Protein AF-A0A9P4A2R2-F1 (afdb_monomer_lite)

pLDDT: mean 76.62, std 9.25, range [52.16, 88.81]

Sequence (69 aa):
KKSKKFIVYMNGQVTKVKGSGKKQIEPGCEIIIPSKAKKKTNVGNLLAYATSFSSIGMMIASIANLIKK

Organism: NCBI:txid47678

Foldseek 3Di:
DAFFKWKQAPVRDIDTADDPNPVVDDPPIDIDGDDPPPPCPVVVVVVVVVVVVVVVVVVVVVVVVVVVD

Structure (mmCIF, N/CA/C/O backbone):
data_AF-A0A9P4A2R2-F1
#
_entry.id   AF-A0A9P4A2R2-F1
#
loop_
_atom_site.group_PDB
_atom_site.id
_atom_site.type_symbol
_atom_site.label_atom_id
_atom_site.label_alt_id
_atom_site.label_comp_id
_atom_site.label_asym_id
_atom_site.label_entity_id
_atom_site.label_seq_id
_atom_site.pdbx_PDB_ins_code
_atom_site.Cartn_x
_atom_site.Cartn_y
_atom_site.Cartn_z
_atom_site.occupancy
_atom_site.B_iso_or_equiv
_atom_site.auth_seq_id
_atom_site.auth_comp_id
_atom_site.auth_asym_id
_atom_site.auth_atom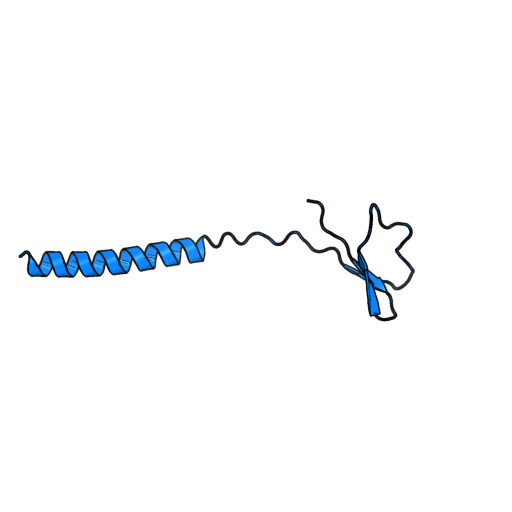_id
_atom_site.pdbx_PDB_model_num
ATOM 1 N N . LYS A 1 1 ? -0.587 5.812 13.951 1.00 52.16 1 LYS A N 1
ATOM 2 C CA . LYS A 1 1 ? -1.958 6.386 13.896 1.00 52.16 1 LYS A CA 1
ATOM 3 C C . LYS A 1 1 ? -2.967 5.232 13.911 1.00 52.16 1 LYS A C 1
ATOM 5 O O . LYS A 1 1 ? -2.837 4.357 13.062 1.00 52.16 1 LYS A O 1
ATOM 10 N N . LYS A 1 2 ? -3.856 5.146 14.915 1.00 55.19 2 LYS A N 1
ATOM 11 C CA . LYS A 1 2 ? -4.895 4.094 14.994 1.00 55.19 2 LYS A CA 1
ATOM 12 C C . LYS A 1 2 ? -5.798 4.170 13.751 1.00 55.19 2 LYS A C 1
ATOM 14 O O . LYS A 1 2 ? -6.048 5.272 13.259 1.00 55.19 2 LYS A O 1
ATOM 19 N N . SER A 1 3 ? -6.214 3.020 13.226 1.00 62.94 3 SER A N 1
ATOM 20 C CA . SER A 1 3 ? -7.064 2.908 12.037 1.00 62.94 3 SER A CA 1
ATOM 21 C C . SER A 1 3 ? -8.355 3.707 12.227 1.00 62.94 3 SER A C 1
ATOM 23 O O . SER A 1 3 ? -9.032 3.554 13.243 1.00 62.94 3 SER A O 1
ATOM 25 N N . LYS A 1 4 ? -8.676 4.592 11.276 1.00 75.88 4 LYS A N 1
ATOM 26 C CA . LYS A 1 4 ? -9.969 5.291 11.236 1.00 75.88 4 LYS A CA 1
ATOM 27 C C . LYS A 1 4 ? -11.031 4.219 10.969 1.00 75.88 4 LYS A C 1
ATOM 29 O O . LYS A 1 4 ? -10.940 3.589 9.929 1.00 75.88 4 LYS A O 1
ATOM 34 N N . LYS A 1 5 ? -11.963 3.970 11.890 1.00 83.62 5 LYS A N 1
ATOM 35 C CA . LYS A 1 5 ? -13.063 3.016 11.669 1.00 83.62 5 LYS A CA 1
ATOM 36 C C . LYS A 1 5 ? -14.239 3.748 11.022 1.00 83.62 5 LYS A C 1
ATOM 38 O O . LYS A 1 5 ? -14.433 4.933 11.306 1.00 83.62 5 LYS A O 1
ATOM 43 N N . PHE A 1 6 ? -15.005 3.048 10.203 1.00 86.06 6 PHE A N 1
ATOM 44 C CA . PHE A 1 6 ? -16.193 3.563 9.532 1.00 86.06 6 PHE A CA 1
ATOM 45 C C . PHE A 1 6 ? -17.387 2.663 9.859 1.00 86.06 6 PHE A C 1
ATOM 47 O O . PHE A 1 6 ? -17.211 1.467 10.068 1.00 86.06 6 PHE A O 1
ATOM 54 N N . ILE A 1 7 ? -18.573 3.249 9.955 1.00 86.19 7 ILE A N 1
ATOM 55 C CA . ILE A 1 7 ? -19.849 2.555 10.135 1.00 86.19 7 ILE A CA 1
ATOM 56 C C . ILE A 1 7 ? -20.690 2.890 8.915 1.00 86.19 7 ILE A C 1
ATOM 58 O O . ILE A 1 7 ? -20.821 4.066 8.575 1.00 86.19 7 ILE A O 1
ATOM 62 N N . VAL A 1 8 ? -21.222 1.862 8.270 1.00 87.38 8 VAL A N 1
ATOM 63 C CA . VAL A 1 8 ? -22.193 1.974 7.189 1.00 87.38 8 VAL A CA 1
ATOM 64 C C . VAL A 1 8 ? -23.550 1.583 7.757 1.00 87.38 8 VAL A C 1
ATOM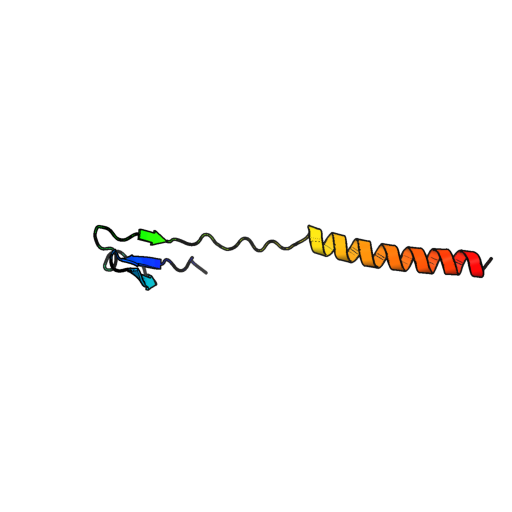 66 O O . VAL A 1 8 ? -23.715 0.476 8.264 1.00 87.38 8 VAL A O 1
ATOM 69 N N . TYR A 1 9 ? -24.499 2.508 7.727 1.00 86.75 9 TYR A N 1
ATOM 70 C CA . TYR A 1 9 ? -25.873 2.278 8.163 1.00 86.75 9 TYR A CA 1
ATOM 71 C C . TYR A 1 9 ? -26.678 1.609 7.045 1.00 86.75 9 TYR A C 1
ATOM 73 O O . TYR A 1 9 ? -26.330 1.713 5.869 1.00 86.75 9 TYR A O 1
ATOM 81 N N . MET A 1 10 ? -27.789 0.954 7.391 1.00 81.69 10 MET A N 1
ATOM 82 C CA . MET A 1 10 ? -28.632 0.235 6.419 1.00 81.69 10 MET A CA 1
ATOM 83 C C . MET A 1 10 ? -29.226 1.138 5.328 1.00 81.69 10 MET A C 1
ATOM 85 O O . MET A 1 10 ? -29.573 0.667 4.251 1.00 81.69 10 MET A O 1
ATOM 89 N N . ASN A 1 11 ? -29.311 2.444 5.583 1.00 79.94 11 ASN A N 1
ATOM 90 C CA . ASN A 1 11 ? -29.723 3.450 4.602 1.00 79.94 11 ASN A CA 1
ATOM 91 C C . ASN A 1 11 ? -28.586 3.885 3.650 1.00 79.94 11 ASN A C 1
ATOM 93 O O . ASN A 1 11 ? -28.764 4.823 2.878 1.00 79.94 11 ASN A O 1
ATOM 97 N N . GLY A 1 12 ? -27.406 3.262 3.739 1.00 79.12 12 GLY A N 1
ATOM 98 C CA . GLY A 1 12 ? -26.221 3.595 2.947 1.00 79.12 12 GLY A CA 1
ATOM 99 C C . GLY A 1 12 ? -25.399 4.775 3.479 1.00 79.12 12 GLY A C 1
ATOM 100 O O . GLY A 1 12 ? -24.393 5.138 2.868 1.00 79.12 12 GLY A O 1
ATOM 101 N N . GLN A 1 13 ? -25.773 5.385 4.609 1.00 84.88 13 GLN A N 1
ATOM 102 C CA . GLN A 1 13 ? -24.993 6.469 5.208 1.00 84.88 13 GLN A CA 1
ATOM 103 C C . GLN A 1 13 ? -23.669 5.935 5.771 1.00 84.88 13 GLN A C 1
ATOM 105 O O . GLN A 1 13 ? -23.639 4.904 6.437 1.00 84.88 13 GLN A O 1
ATOM 110 N N . VAL A 1 14 ? -22.570 6.666 5.558 1.00 85.19 14 VAL A N 1
ATOM 111 C CA . VAL A 1 14 ? -21.239 6.293 6.060 1.00 85.19 14 VAL A CA 1
ATOM 112 C C . VAL A 1 14 ? -20.751 7.319 7.080 1.00 85.19 14 VAL A C 1
ATOM 114 O O . VAL A 1 14 ? -20.511 8.476 6.741 1.00 85.19 14 VAL A O 1
ATOM 117 N N . THR A 1 15 ? -20.530 6.887 8.321 1.00 82.56 15 THR A N 1
ATOM 118 C CA . THR A 1 15 ? -19.992 7.726 9.403 1.00 82.56 15 THR A CA 1
ATOM 119 C C . THR A 1 15 ? -18.631 7.231 9.861 1.00 82.56 15 THR A C 1
ATOM 121 O O . THR A 1 15 ? -18.382 6.040 10.035 1.00 82.56 15 THR A O 1
ATOM 124 N N . LYS A 1 16 ? -17.717 8.168 10.119 1.00 81.62 16 LYS A N 1
ATOM 125 C CA . LYS A 1 16 ? -16.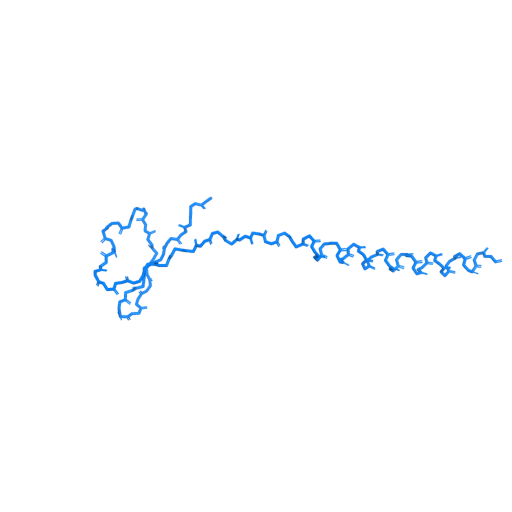430 7.865 10.746 1.00 81.62 16 LYS A CA 1
ATOM 126 C C . LYS A 1 16 ? -16.583 7.772 12.262 1.00 81.62 16 LYS A C 1
ATOM 128 O O . LYS A 1 16 ? -16.953 8.745 12.916 1.00 81.62 16 LYS A O 1
ATOM 133 N N . VAL A 1 17 ? -16.150 6.653 12.831 1.00 80.25 17 VAL A N 1
ATOM 134 C CA . VAL A 1 17 ? -16.198 6.428 14.276 1.00 80.25 17 VAL A CA 1
ATOM 135 C C . VAL A 1 17 ? -15.242 7.363 15.008 1.00 80.25 17 VAL A C 1
ATOM 137 O O . VAL A 1 17 ? -14.027 7.359 14.766 1.00 80.25 17 VAL A O 1
ATOM 140 N N . LYS A 1 18 ? -15.781 8.131 15.958 1.00 72.50 18 LYS A N 1
ATOM 141 C CA . LYS A 1 18 ? -14.993 8.946 16.893 1.00 72.50 18 LYS A CA 1
ATOM 142 C C . LYS A 1 18 ? -14.838 8.191 18.220 1.00 72.50 18 LYS A C 1
ATOM 144 O O . LYS A 1 18 ? -15.819 7.810 18.849 1.00 72.50 18 LYS A O 1
ATOM 149 N N . GLY A 1 19 ? -13.597 7.962 18.655 1.00 73.94 19 GLY A N 1
ATOM 150 C CA . GLY A 1 19 ? -13.310 7.271 19.920 1.00 73.94 19 GLY A CA 1
ATOM 151 C C . GLY A 1 19 ? -13.584 5.760 19.877 1.00 73.94 19 GLY A C 1
ATOM 152 O O . GLY A 1 19 ? -13.138 5.070 18.961 1.00 73.94 19 GLY A O 1
ATOM 153 N N . SER A 1 20 ? -14.272 5.233 20.895 1.00 67.62 20 SER A N 1
ATOM 154 C CA . SER A 1 20 ? -14.578 3.800 21.044 1.00 67.62 20 SER A CA 1
ATOM 155 C C . SER A 1 20 ? -15.781 3.324 20.221 1.00 67.62 20 SER A C 1
ATOM 157 O O . SER A 1 20 ? -15.956 2.120 20.070 1.00 67.62 20 SER A O 1
ATOM 159 N N . GLY A 1 21 ? -16.590 4.235 19.665 1.00 70.81 21 GLY A N 1
ATOM 160 C CA . GLY A 1 21 ? -17.704 3.915 18.761 1.00 70.81 21 GLY A CA 1
ATOM 161 C C . GLY A 1 21 ? -18.945 3.293 19.393 1.00 70.81 21 GLY A C 1
ATOM 162 O O . GLY A 1 21 ? -19.942 3.143 18.703 1.00 70.81 21 GLY A O 1
ATOM 163 N N . LYS A 1 22 ? -18.937 3.006 20.700 1.00 69.38 22 LYS A N 1
ATOM 164 C CA . LYS A 1 22 ? -20.026 2.301 21.402 1.00 69.38 22 LYS A CA 1
ATOM 165 C C . LYS A 1 22 ? -21.404 2.977 21.280 1.00 69.38 22 LYS A C 1
ATOM 167 O O . LYS A 1 22 ? -22.408 2.289 21.335 1.00 69.38 22 LYS A O 1
ATOM 172 N N . LYS A 1 23 ? -21.448 4.306 21.113 1.00 70.75 23 LYS A N 1
ATOM 173 C CA . LYS A 1 23 ? -22.694 5.084 20.949 1.00 70.75 23 LYS A CA 1
ATOM 174 C C . LYS A 1 23 ? -23.184 5.219 19.499 1.00 70.75 23 LYS A C 1
ATOM 176 O O . LYS A 1 23 ? -24.275 5.721 19.303 1.00 70.75 23 LYS A O 1
ATOM 181 N N . GLN A 1 24 ? -22.367 4.869 18.504 1.00 70.62 24 GLN A N 1
ATOM 182 C CA . GLN A 1 24 ? -22.660 5.113 17.077 1.00 70.62 24 GLN A CA 1
ATOM 183 C C . GLN A 1 24 ? -23.008 3.826 16.319 1.00 70.62 24 GLN A C 1
ATOM 185 O O . GLN A 1 24 ? -23.336 3.883 15.139 1.00 70.62 24 GLN A O 1
ATOM 190 N N . ILE A 1 25 ? -22.878 2.674 16.982 1.00 74.00 25 ILE A N 1
ATOM 191 C CA . ILE A 1 25 ? -23.182 1.362 16.420 1.00 74.00 25 ILE A CA 1
ATOM 192 C C . ILE A 1 25 ? -24.659 1.100 16.673 1.00 74.00 25 ILE A C 1
ATOM 194 O O . ILE A 1 25 ? -25.074 0.971 17.824 1.00 74.00 25 ILE A O 1
ATOM 198 N N . GLU A 1 26 ? -25.423 1.024 15.595 1.00 74.19 26 GLU A N 1
ATOM 199 C CA . GLU A 1 26 ? -26.823 0.623 15.621 1.00 74.19 26 GLU A CA 1
ATOM 200 C C . GLU A 1 26 ? -26.946 -0.827 15.121 1.00 74.19 26 GLU A C 1
ATOM 202 O O . GLU A 1 26 ? -26.080 -1.302 14.372 1.00 74.19 26 GLU A O 1
ATOM 207 N N . PRO A 1 27 ? -27.985 -1.566 15.547 1.00 77.88 27 PRO A N 1
ATOM 208 C CA . PRO A 1 27 ? -28.268 -2.892 15.011 1.00 77.88 27 PRO A CA 1
ATOM 209 C C . PRO A 1 27 ? -28.460 -2.828 13.491 1.00 77.88 27 PRO A C 1
ATOM 211 O O . PRO A 1 27 ? -29.214 -1.999 12.995 1.00 77.88 27 PRO A O 1
ATOM 214 N N . GLY A 1 28 ? -27.773 -3.702 12.756 1.00 77.12 28 GLY A N 1
ATOM 215 C CA . GLY A 1 28 ? -27.853 -3.753 11.291 1.00 77.12 28 GLY A CA 1
ATOM 216 C C . GLY A 1 28 ? -26.816 -2.905 10.549 1.00 77.12 28 GLY A C 1
ATOM 217 O O . GLY A 1 28 ? -26.751 -2.977 9.326 1.00 77.12 28 GLY A O 1
ATOM 218 N N . CYS A 1 29 ? -25.966 -2.146 11.247 1.00 82.00 29 CYS A N 1
ATOM 219 C CA . CYS A 1 29 ? -24.865 -1.427 10.606 1.00 82.00 29 CYS A CA 1
ATOM 220 C C . CYS A 1 29 ? -23.649 -2.322 10.337 1.00 82.00 29 CYS A C 1
ATOM 222 O O . CYS A 1 29 ? -23.276 -3.160 11.160 1.00 82.00 29 CYS A O 1
ATOM 224 N N . GLU A 1 30 ? -22.955 -2.068 9.230 1.00 83.19 30 GLU A N 1
ATOM 225 C CA . GLU A 1 30 ? -21.692 -2.718 8.888 1.00 83.19 30 GLU A CA 1
ATOM 226 C C . GLU A 1 30 ? -20.508 -1.876 9.383 1.00 83.19 30 GLU A C 1
ATOM 228 O O . GLU A 1 30 ? -20.378 -0.689 9.077 1.00 83.19 30 GLU A O 1
ATOM 233 N N . ILE A 1 31 ? -19.619 -2.480 10.174 1.00 85.88 31 ILE A N 1
ATOM 234 C CA . ILE A 1 31 ? -18.454 -1.786 10.732 1.00 85.88 31 ILE A CA 1
ATOM 235 C C . ILE A 1 31 ? -17.220 -2.120 9.900 1.00 85.88 31 ILE A C 1
ATOM 237 O O . ILE A 1 31 ? -16.641 -3.199 10.013 1.00 85.88 31 ILE A O 1
ATOM 241 N N . ILE A 1 32 ? -16.743 -1.144 9.134 1.00 82.31 32 ILE A N 1
ATOM 242 C CA . ILE A 1 32 ? -15.544 -1.276 8.313 1.00 82.31 32 ILE A CA 1
ATOM 243 C C . ILE A 1 32 ? -14.339 -0.776 9.110 1.00 82.31 32 ILE A C 1
ATOM 245 O O . ILE A 1 32 ? -14.161 0.421 9.373 1.00 82.31 32 ILE A O 1
ATOM 249 N N . ILE A 1 33 ? -13.462 -1.705 9.488 1.00 84.56 33 ILE A N 1
ATOM 250 C CA . ILE A 1 33 ? -12.176 -1.396 10.115 1.00 84.56 33 ILE A CA 1
ATOM 251 C C . ILE A 1 33 ? -11.084 -1.579 9.059 1.00 84.56 33 ILE A C 1
ATOM 253 O O . ILE A 1 33 ? -10.661 -2.707 8.811 1.00 84.56 33 ILE A O 1
ATOM 257 N N . PRO A 1 34 ? -10.574 -0.499 8.442 1.00 78.88 34 PRO A N 1
ATOM 258 C CA . PRO A 1 34 ? -9.476 -0.634 7.507 1.00 78.88 34 PRO A CA 1
ATOM 259 C C . PRO A 1 34 ? -8.235 -1.127 8.251 1.00 78.88 34 PRO A C 1
ATOM 261 O O . PRO A 1 34 ? -7.796 -0.557 9.263 1.00 78.88 34 PRO A O 1
ATOM 264 N N . SER A 1 35 ? -7.639 -2.191 7.724 1.00 75.88 35 SER A N 1
ATOM 265 C CA . SER A 1 35 ? -6.286 -2.572 8.098 1.00 75.88 35 SER A CA 1
ATOM 266 C C . SER A 1 35 ? -5.325 -1.451 7.679 1.00 75.88 35 SER A C 1
ATOM 268 O O . SER A 1 35 ? -5.604 -0.668 6.765 1.00 75.88 35 SER A O 1
ATOM 270 N N . LYS A 1 36 ? -4.194 -1.296 8.382 1.00 69.19 36 LYS A N 1
ATOM 271 C CA . LYS A 1 36 ? -3.178 -0.336 7.930 1.00 69.19 36 LYS A CA 1
ATOM 272 C C . LYS A 1 36 ? -2.774 -0.751 6.519 1.00 69.19 36 LYS A C 1
ATOM 274 O O . LYS A 1 36 ? -2.354 -1.893 6.341 1.00 69.19 36 LYS A O 1
ATOM 279 N N . ALA A 1 37 ? -2.854 0.172 5.559 1.00 67.19 37 ALA A N 1
ATOM 280 C CA . ALA A 1 37 ? -2.243 -0.034 4.256 1.00 67.19 37 ALA A CA 1
ATOM 281 C C . ALA A 1 37 ? -0.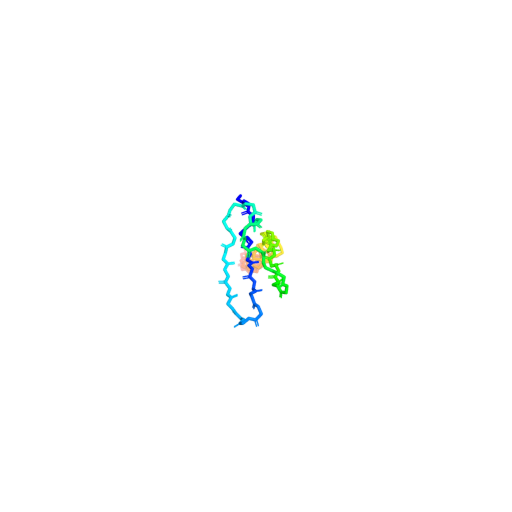786 -0.424 4.511 1.00 67.19 37 ALA A C 1
ATOM 283 O O . ALA A 1 37 ? -0.009 0.372 5.053 1.00 67.19 37 ALA A O 1
ATOM 284 N N . LYS A 1 38 ? -0.437 -1.682 4.217 1.00 62.88 38 LYS A N 1
ATOM 285 C CA . LYS A 1 38 ? 0.960 -2.094 4.227 1.00 62.88 38 LYS A CA 1
ATOM 286 C C . LYS A 1 38 ? 1.622 -1.153 3.234 1.00 62.88 38 LYS A C 1
ATOM 288 O O . LYS A 1 38 ? 1.243 -1.154 2.063 1.00 62.88 38 LYS A O 1
ATOM 293 N N . LYS A 1 39 ? 2.546 -0.305 3.700 1.00 60.47 39 LYS A N 1
ATOM 294 C CA . LYS A 1 39 ? 3.465 0.373 2.792 1.00 60.47 39 LYS A CA 1
ATOM 295 C C . LYS A 1 39 ? 4.165 -0.768 2.069 1.00 60.47 39 LYS A C 1
ATOM 297 O O . LYS A 1 39 ? 5.065 -1.384 2.630 1.00 60.47 39 LYS A O 1
ATOM 302 N N . LYS A 1 40 ? 3.691 -1.115 0.872 1.00 60.28 40 LYS A N 1
ATOM 303 C CA . LYS A 1 40 ? 4.460 -1.897 -0.080 1.00 60.28 40 LYS A CA 1
ATOM 304 C C . LYS A 1 40 ? 5.588 -0.960 -0.483 1.00 60.28 40 LYS A C 1
ATOM 306 O O . LYS A 1 40 ? 5.505 -0.290 -1.503 1.00 60.28 40 LYS A O 1
ATOM 311 N N . THR A 1 41 ? 6.582 -0.807 0.396 1.00 59.81 41 THR A N 1
ATOM 312 C CA . THR A 1 41 ? 7.887 -0.307 -0.004 1.00 59.81 41 THR A CA 1
ATOM 313 C C . THR A 1 41 ? 8.283 -1.268 -1.090 1.00 59.81 41 THR A C 1
ATOM 315 O O . THR A 1 41 ? 8.455 -2.462 -0.848 1.00 59.81 41 THR A O 1
ATOM 318 N N . ASN A 1 42 ? 8.204 -0.771 -2.310 1.00 63.72 42 ASN A N 1
ATOM 319 C CA . ASN A 1 42 ? 8.233 -1.586 -3.489 1.00 63.72 42 ASN A CA 1
ATOM 320 C C . ASN A 1 42 ? 9.695 -1.934 -3.748 1.00 63.72 42 ASN A C 1
ATOM 322 O O . ASN A 1 42 ? 10.296 -1.407 -4.666 1.00 63.72 42 ASN A O 1
ATOM 326 N N . VAL A 1 43 ? 10.294 -2.732 -2.856 1.00 65.12 43 VAL A N 1
ATOM 327 C CA . VAL A 1 43 ? 11.678 -3.200 -2.967 1.00 65.12 43 VAL A CA 1
ATOM 328 C C . VAL A 1 43 ? 11.845 -3.902 -4.310 1.00 65.12 43 VAL A C 1
ATOM 330 O O . VAL A 1 43 ? 12.869 -3.719 -4.941 1.00 65.12 43 VAL A O 1
ATOM 333 N N . GLY A 1 44 ? 10.798 -4.582 -4.797 1.00 69.69 44 GLY A N 1
ATOM 334 C CA . GLY A 1 44 ? 10.723 -5.110 -6.159 1.00 69.69 44 GLY A CA 1
ATOM 335 C C . GLY A 1 44 ? 10.863 -4.033 -7.237 1.00 69.69 44 GLY A C 1
ATOM 336 O O . GLY A 1 44 ? 11.720 -4.170 -8.097 1.00 69.69 44 GLY A O 1
ATOM 337 N N . ASN A 1 45 ? 10.102 -2.936 -7.182 1.00 65.56 45 ASN A N 1
ATOM 338 C CA . ASN A 1 45 ? 10.257 -1.845 -8.150 1.00 65.56 45 ASN A CA 1
ATOM 339 C C . ASN A 1 45 ? 11.557 -1.064 -7.947 1.00 65.56 45 ASN A C 1
ATOM 341 O O . ASN A 1 45 ? 12.153 -0.676 -8.933 1.00 65.56 45 ASN A O 1
ATOM 345 N N . LEU A 1 46 ? 12.019 -0.821 -6.718 1.00 71.38 46 LEU A N 1
ATOM 346 C CA . LEU A 1 46 ? 13.295 -0.145 -6.462 1.00 71.38 46 LEU A CA 1
ATOM 347 C C . LEU A 1 46 ? 14.461 -0.978 -6.997 1.00 71.38 46 LEU A C 1
ATOM 349 O O . LEU A 1 46 ? 15.343 -0.433 -7.647 1.00 71.38 46 LEU A O 1
ATOM 353 N N . LEU A 1 47 ? 14.428 -2.293 -6.770 1.00 78.81 47 LEU A N 1
ATOM 354 C CA . LEU A 1 47 ? 15.369 -3.237 -7.352 1.00 78.81 47 LEU A CA 1
ATOM 355 C C . LEU A 1 47 ? 15.243 -3.234 -8.876 1.00 78.81 47 LEU A C 1
ATOM 357 O O . LEU A 1 47 ? 16.250 -3.075 -9.540 1.00 78.81 47 LEU A O 1
ATOM 361 N N . ALA A 1 48 ? 14.033 -3.302 -9.438 1.00 76.44 48 ALA A N 1
ATOM 362 C CA . ALA A 1 48 ? 13.819 -3.251 -10.885 1.00 76.44 48 ALA A CA 1
ATOM 363 C C . ALA A 1 48 ? 14.309 -1.934 -11.518 1.00 76.44 48 ALA A C 1
ATOM 365 O O . ALA A 1 48 ? 14.897 -1.954 -12.599 1.00 76.44 48 ALA A O 1
ATOM 366 N N . TYR A 1 49 ? 14.126 -0.795 -10.844 1.00 76.81 49 TYR A N 1
ATOM 367 C CA . TYR A 1 49 ? 14.656 0.501 -11.271 1.00 76.81 49 TYR A CA 1
ATOM 368 C C . TYR A 1 49 ? 16.183 0.540 -11.165 1.00 76.81 49 TYR A C 1
ATOM 370 O O . TYR A 1 49 ? 16.839 1.003 -12.096 1.00 76.81 49 TYR A O 1
ATOM 378 N N . ALA A 1 50 ? 16.758 -0.002 -10.088 1.00 75.50 50 ALA A N 1
ATOM 379 C CA . ALA A 1 50 ? 18.203 -0.136 -9.940 1.00 75.50 50 ALA A CA 1
ATOM 380 C C . ALA A 1 50 ? 18.798 -1.046 -11.029 1.00 75.50 50 ALA A C 1
ATOM 382 O O . ALA A 1 50 ? 19.786 -0.672 -11.655 1.00 75.50 50 ALA A O 1
ATOM 383 N N . THR A 1 51 ? 18.156 -2.183 -11.321 1.00 79.06 51 THR A N 1
ATOM 384 C CA . THR A 1 51 ? 18.553 -3.128 -12.373 1.00 79.06 51 THR A CA 1
ATOM 385 C C . THR A 1 51 ? 18.465 -2.496 -13.763 1.00 79.06 51 THR A C 1
ATOM 387 O O . THR A 1 51 ? 19.366 -2.673 -14.581 1.00 79.06 51 THR A O 1
ATOM 390 N N . SER A 1 52 ? 17.417 -1.712 -14.031 1.00 81.12 52 SER A N 1
ATOM 391 C CA . SER A 1 52 ? 17.256 -1.003 -15.308 1.00 81.12 52 SER A CA 1
ATOM 392 C C . SER A 1 52 ? 18.352 0.050 -15.506 1.00 81.12 52 SER A C 1
ATOM 394 O O . SER A 1 52 ? 18.966 0.107 -16.570 1.00 81.12 52 SER A O 1
ATOM 396 N N . PHE A 1 53 ? 18.668 0.830 -14.465 1.00 80.81 53 PHE A N 1
ATOM 397 C CA . PHE A 1 53 ? 19.763 1.803 -14.505 1.00 80.81 53 PHE A CA 1
ATOM 398 C C . PHE A 1 53 ? 21.133 1.124 -14.664 1.00 80.81 53 PHE A C 1
ATOM 400 O O . PHE A 1 53 ? 21.943 1.557 -15.484 1.00 80.81 53 PHE A O 1
ATOM 407 N N . SER A 1 54 ? 21.376 0.014 -13.956 1.00 79.25 54 SER A N 1
ATOM 408 C CA . SER A 1 54 ? 22.610 -0.761 -14.113 1.00 79.25 54 SER A CA 1
ATOM 409 C C . SER A 1 54 ? 22.739 -1.389 -15.499 1.00 79.25 54 SER A C 1
ATOM 411 O O . SER A 1 54 ? 23.836 -1.400 -16.046 1.00 79.25 54 SER A O 1
ATOM 413 N N . SER A 1 55 ? 21.641 -1.864 -16.100 1.00 84.50 55 SER A N 1
ATOM 414 C CA . SER A 1 55 ? 21.658 -2.457 -17.443 1.00 84.50 55 SER A CA 1
ATOM 415 C C . SER A 1 55 ? 22.040 -1.429 -18.505 1.00 84.50 55 SER A C 1
ATOM 417 O O . SER A 1 55 ? 22.836 -1.731 -19.390 1.00 84.50 55 SER A O 1
ATOM 419 N N . ILE A 1 56 ? 21.514 -0.205 -18.407 1.00 86.38 56 ILE A N 1
ATOM 420 C CA . ILE A 1 56 ? 21.868 0.889 -19.322 1.00 86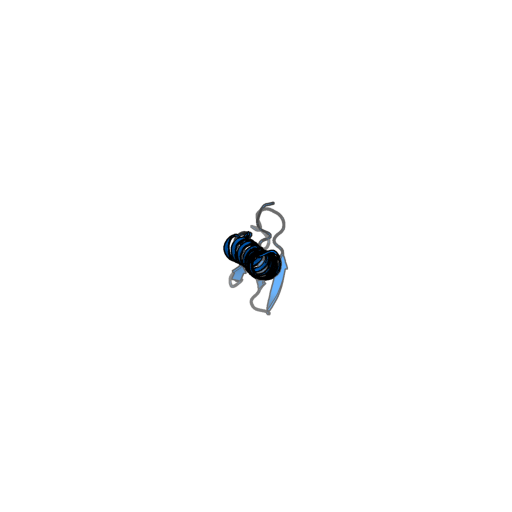.38 56 ILE A CA 1
ATOM 421 C C . ILE A 1 56 ? 23.334 1.292 -19.125 1.00 86.38 56 ILE A C 1
ATOM 423 O O . ILE A 1 56 ? 24.075 1.415 -20.098 1.00 86.38 56 ILE A O 1
ATOM 427 N N . GLY A 1 57 ? 23.778 1.439 -17.872 1.00 84.50 57 GLY A N 1
ATOM 428 C CA . GLY A 1 57 ? 25.174 1.750 -17.559 1.00 84.50 57 GLY A CA 1
ATOM 429 C C . GLY A 1 57 ? 26.144 0.686 -18.075 1.00 84.50 57 GLY A C 1
ATOM 430 O O . GLY A 1 57 ? 27.173 1.025 -18.654 1.00 84.50 57 GLY A O 1
ATOM 431 N N . MET A 1 58 ? 25.787 -0.594 -17.939 1.00 87.94 58 MET A N 1
ATOM 432 C CA . MET A 1 58 ? 26.551 -1.709 -18.497 1.00 87.94 58 MET A CA 1
ATOM 433 C C . MET A 1 58 ? 26.579 -1.675 -20.022 1.00 87.94 58 MET A C 1
ATOM 435 O O . MET A 1 58 ? 27.655 -1.826 -20.580 1.00 87.94 58 MET A O 1
ATOM 439 N N . MET A 1 59 ? 25.458 -1.421 -20.704 1.00 88.81 59 MET A N 1
ATOM 440 C CA . MET A 1 59 ? 25.443 -1.307 -22.170 1.00 88.81 59 MET A CA 1
ATOM 441 C C . MET A 1 59 ? 26.362 -0.186 -22.664 1.00 88.81 59 MET A C 1
ATOM 443 O O . MET A 1 59 ? 27.157 -0.402 -23.577 1.00 88.81 59 MET A O 1
ATOM 447 N N . ILE A 1 60 ? 26.304 0.990 -22.034 1.00 85.75 60 ILE A N 1
ATOM 448 C CA . ILE A 1 60 ? 27.179 2.120 -22.374 1.00 85.75 60 ILE A CA 1
ATOM 449 C C . ILE A 1 60 ? 28.641 1.769 -22.082 1.00 85.75 60 ILE A C 1
ATOM 451 O O . ILE A 1 60 ? 29.504 2.018 -22.918 1.00 85.75 60 ILE A O 1
ATOM 45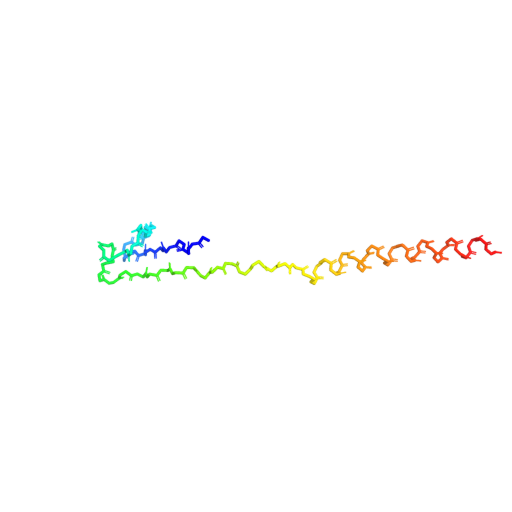5 N N . ALA A 1 61 ? 28.928 1.156 -20.931 1.00 83.81 61 ALA A N 1
ATOM 456 C CA . ALA A 1 61 ? 30.274 0.721 -20.575 1.00 83.81 61 ALA A CA 1
ATOM 457 C C . ALA A 1 61 ? 30.811 -0.338 -21.547 1.00 83.81 61 ALA A C 1
ATOM 459 O O . ALA A 1 61 ? 31.969 -0.265 -21.943 1.00 83.81 61 ALA A O 1
ATOM 460 N N . SER A 1 62 ? 29.978 -1.288 -21.977 1.00 88.06 62 SER A N 1
ATOM 461 C CA . SER A 1 62 ? 30.326 -2.291 -22.981 1.00 88.06 62 SER A CA 1
ATOM 462 C C . SER A 1 62 ? 30.652 -1.640 -24.320 1.00 88.06 62 SER A C 1
ATOM 464 O O . SER A 1 62 ? 31.698 -1.935 -24.884 1.00 88.06 62 SER A O 1
ATOM 466 N N . ILE A 1 63 ? 29.819 -0.712 -24.801 1.00 88.00 63 ILE A N 1
ATOM 467 C CA . ILE A 1 63 ? 30.072 0.027 -26.048 1.00 88.00 63 ILE A CA 1
ATOM 468 C C . ILE A 1 63 ? 31.356 0.852 -25.934 1.00 88.00 63 ILE A C 1
ATOM 470 O O . ILE A 1 63 ? 32.208 0.798 -26.815 1.00 88.00 63 ILE A O 1
ATOM 474 N N . ALA A 1 64 ? 31.547 1.566 -24.827 1.00 83.50 64 ALA A N 1
ATOM 475 C CA . ALA A 1 64 ? 32.753 2.349 -24.595 1.00 83.50 64 ALA A CA 1
ATOM 476 C C . ALA A 1 64 ? 34.007 1.466 -24.550 1.00 83.50 64 ALA A C 1
ATOM 478 O O . ALA A 1 64 ? 35.039 1.844 -25.092 1.00 83.50 64 ALA A O 1
ATOM 479 N N . ASN A 1 65 ? 33.925 0.276 -23.952 1.00 87.12 65 ASN A N 1
ATOM 480 C CA . ASN A 1 65 ? 35.041 -0.663 -23.885 1.00 87.12 65 ASN A CA 1
ATOM 481 C C . ASN A 1 65 ? 35.343 -1.323 -25.243 1.00 87.12 65 ASN A C 1
ATOM 483 O O . ASN A 1 65 ? 36.485 -1.691 -25.495 1.00 87.12 65 ASN A O 1
ATOM 487 N N . LEU A 1 66 ? 34.338 -1.445 -26.119 1.00 85.56 66 LEU A N 1
ATOM 488 C CA . LEU A 1 66 ? 34.498 -1.899 -27.505 1.00 85.56 66 LEU A CA 1
ATOM 489 C C . LEU A 1 66 ? 35.090 -0.819 -28.420 1.00 85.56 66 LEU A C 1
ATOM 491 O O . LEU A 1 66 ? 35.811 -1.164 -29.342 1.00 85.56 66 LEU A O 1
ATOM 495 N N . ILE A 1 67 ? 34.797 0.462 -28.171 1.00 82.06 67 ILE A N 1
ATOM 496 C CA . ILE A 1 67 ? 35.321 1.601 -28.952 1.00 82.06 67 ILE A CA 1
ATOM 497 C C . ILE A 1 67 ? 36.721 2.023 -28.477 1.00 82.06 67 ILE A C 1
ATOM 499 O O . ILE A 1 67 ? 37.505 2.567 -29.246 1.00 82.06 67 ILE A O 1
ATOM 503 N N . LYS A 1 68 ? 37.034 1.819 -27.192 1.00 71.25 68 LYS A N 1
ATOM 504 C CA . LYS A 1 68 ? 38.331 2.174 -26.594 1.00 71.25 68 LYS A CA 1
ATOM 505 C C . LYS A 1 68 ? 39.435 1.148 -26.901 1.00 71.25 68 LYS A C 1
ATOM 507 O O . LYS A 1 68 ? 40.596 1.425 -26.605 1.00 71.25 68 LYS A O 1
ATOM 512 N N . LYS A 1 69 ? 39.070 -0.020 -27.436 1.00 53.56 69 LYS A N 1
ATOM 513 C CA . LYS A 1 69 ? 39.995 -1.026 -27.965 1.00 53.56 69 LYS A CA 1
ATOM 514 C C . LYS A 1 69 ? 40.186 -0.811 -29.460 1.00 53.56 69 LYS A C 1
ATOM 516 O O . LYS A 1 69 ? 41.337 -0.997 -29.905 1.00 53.56 69 LYS A O 1
#

Secondary structure (DSSP, 8-state):
-PPPPEEE-TTS-EEEPPTT-TTT--TT-EEE-PPP------HHHHHHHHHHHHHHHHHHHHHHHHH--

Radius of gyration: 26.2 Å; chains: 1; bounding box: 70×14×50 Å